Protein AF-W5TID1-F1 (afdb_monomer)

Radius of gyration: 15.94 Å; Cα contacts (8 Å, |Δi|>4): 298; chains: 1; bounding box: 42×40×41 Å

Nearest PDB structures (foldseek):
  4h4n-assembly1_A  TM=7.319E-01  e=2.580E+00  Bacillus anthracis str. Ames
  2j1r-assembly1_A  TM=3.787E-01  e=6.774E-01  Streptococcus pneumoniae TIGR4
  2j22-assembly1_A  TM=3.603E-01  e=1.529E+00  Streptococcus pneumoniae TIGR4
  8fs5-assembly1_G  TM=2.179E-01  e=1.885E-01  Saccharomyces cerevisiae

Secondary structure (DSSP, 8-state):
--HHHHHHHHHHHHHHHHHTT---EEETTEEEEE-----TTGGGGT---EEEEEE-STTEEEEEETTTEEEEEE---SSTTS--HHHHHHHHHHTT-EEEEEEE-TTS-EEEEEEEEE-SS-EEEE--S---SEEEEEEPPPTT--

Structure (mmCIF, N/CA/C/O backbone):
data_AF-W5TID1-F1
#
_entry.id   AF-W5TID1-F1
#
loop_
_atom_site.group_PDB
_atom_site.id
_atom_site.type_symbol
_atom_site.label_atom_id
_atom_site.label_alt_id
_atom_site.label_comp_id
_atom_site.label_asym_id
_atom_site.label_entity_id
_atom_site.label_seq_id
_atom_site.pdbx_PDB_ins_code
_atom_site.Cartn_x
_atom_site.Cartn_y
_atom_site.Cartn_z
_atom_site.occupancy
_atom_site.B_iso_or_equiv
_atom_site.auth_seq_id
_atom_site.auth_comp_id
_atom_site.auth_asym_id
_atom_site.auth_atom_id
_atom_site.pdbx_PDB_model_num
ATOM 1 N N . MET A 1 1 ? -3.389 18.774 16.812 1.00 42.88 1 MET A N 1
ATOM 2 C CA . MET A 1 1 ? -4.066 17.870 17.765 1.00 42.88 1 MET A CA 1
ATOM 3 C C . MET A 1 1 ? -4.261 16.543 17.043 1.00 42.88 1 MET A C 1
ATOM 5 O O . MET A 1 1 ? -5.331 16.317 16.515 1.00 42.88 1 MET A O 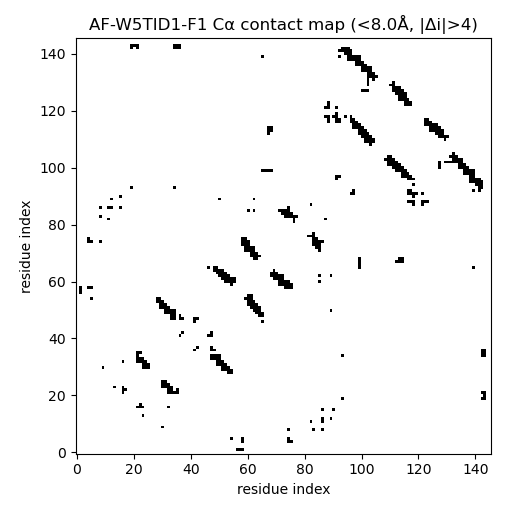1
ATOM 9 N N . SER A 1 2 ? -3.209 15.727 16.938 1.00 53.00 2 SER A N 1
ATOM 10 C CA . SER A 1 2 ? -3.109 14.609 15.977 1.00 53.00 2 SER A CA 1
ATOM 11 C C . SER A 1 2 ? -3.427 13.220 16.555 1.00 53.00 2 SER A C 1
ATOM 13 O O . SER A 1 2 ? -3.229 12.220 15.879 1.00 53.00 2 SER A O 1
ATOM 15 N N . GLY A 1 3 ? -3.886 13.132 17.810 1.00 60.50 3 GLY A N 1
ATOM 16 C CA . GLY A 1 3 ? -4.103 11.840 18.478 1.00 60.50 3 GLY A CA 1
ATOM 17 C C . GLY A 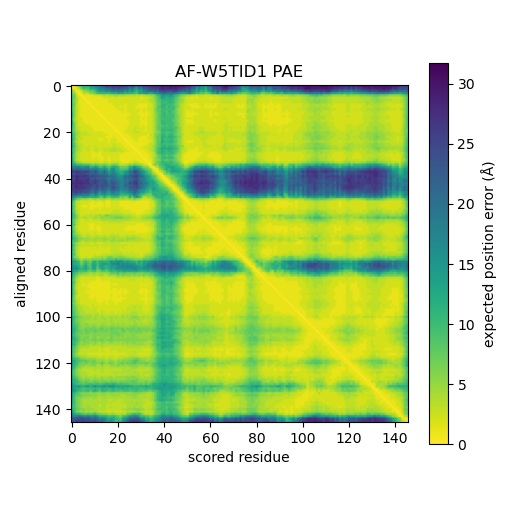1 3 ? -5.350 11.090 18.001 1.00 60.50 3 GLY A C 1
ATOM 18 O O . GLY A 1 3 ? -5.307 9.881 17.834 1.00 60.50 3 GLY A O 1
ATOM 19 N N . THR A 1 4 ? -6.447 11.800 17.730 1.00 78.00 4 THR A N 1
ATOM 20 C CA . THR A 1 4 ? -7.746 11.171 17.439 1.00 78.00 4 THR A CA 1
ATOM 21 C C . THR A 1 4 ? -7.864 10.653 16.008 1.00 78.00 4 THR A C 1
ATOM 23 O O . THR A 1 4 ? -8.467 9.613 15.786 1.00 78.00 4 THR A O 1
ATOM 26 N N . GLU A 1 5 ? -7.289 11.348 15.026 1.00 86.88 5 GLU A N 1
ATOM 27 C CA . GLU A 1 5 ? -7.425 10.976 13.608 1.00 86.88 5 GLU A CA 1
ATOM 28 C C . GLU A 1 5 ? -6.646 9.701 13.278 1.00 86.88 5 GLU A C 1
ATOM 30 O O . GLU A 1 5 ? -7.177 8.801 12.633 1.00 86.88 5 GLU A O 1
ATOM 35 N N . TRP A 1 6 ? -5.420 9.580 13.797 1.00 90.69 6 TRP A N 1
ATOM 36 C CA . TRP A 1 6 ? -4.627 8.361 13.648 1.00 90.69 6 TRP A CA 1
ATOM 37 C C . TRP A 1 6 ? -5.293 7.154 14.324 1.00 90.69 6 TRP A C 1
ATOM 39 O O . TRP A 1 6 ? -5.311 6.062 13.764 1.00 90.69 6 TRP A O 1
ATOM 49 N N . GLU A 1 7 ? -5.879 7.336 15.511 1.00 90.69 7 GLU A N 1
ATOM 50 C CA . GLU A 1 7 ? -6.619 6.279 16.214 1.00 90.69 7 GLU A CA 1
ATOM 51 C C . GLU A 1 7 ? -7.868 5.823 15.438 1.00 90.69 7 GLU A C 1
ATOM 53 O O . GLU A 1 7 ? -8.151 4.621 15.372 1.00 90.69 7 GLU A O 1
ATOM 58 N N . MET A 1 8 ? -8.589 6.755 14.804 1.00 90.06 8 MET A N 1
ATOM 59 C CA . MET A 1 8 ? -9.714 6.426 13.921 1.00 90.06 8 MET A CA 1
ATOM 60 C C . MET A 1 8 ? -9.245 5.627 12.703 1.00 90.06 8 MET A C 1
ATOM 62 O O . MET A 1 8 ? -9.785 4.553 12.442 1.00 90.06 8 MET A O 1
ATOM 66 N N . PHE A 1 9 ? -8.180 6.070 12.033 1.00 92.75 9 PHE A N 1
ATOM 67 C CA . PHE A 1 9 ? -7.583 5.331 10.920 1.00 92.75 9 PHE A CA 1
ATOM 68 C C . PHE A 1 9 ? -7.106 3.928 11.335 1.00 92.75 9 PHE A C 1
ATOM 70 O O . PHE A 1 9 ? -7.368 2.938 10.651 1.00 92.75 9 PHE A O 1
ATOM 77 N N . CYS A 1 10 ? -6.469 3.798 12.503 1.00 94.19 10 CYS A N 1
ATOM 78 C CA . CYS A 1 10 ? -6.088 2.496 13.050 1.00 94.19 10 CYS A CA 1
ATOM 79 C C . CYS A 1 10 ? -7.302 1.580 13.257 1.00 94.19 10 CYS A C 1
ATOM 81 O O . CYS A 1 10 ? -7.201 0.369 13.044 1.00 94.19 10 CYS A O 1
ATOM 83 N N . SER A 1 11 ? -8.446 2.143 13.650 1.00 92.81 11 SER A N 1
ATOM 84 C CA . SER A 1 11 ? -9.697 1.400 13.818 1.00 92.81 11 SER A CA 1
ATOM 85 C C . SER A 1 11 ? -10.253 0.911 12.476 1.00 92.81 11 SER A C 1
ATOM 87 O O . SER A 1 11 ? -10.662 -0.246 12.384 1.00 92.81 11 SER A O 1
ATOM 89 N N . GLU A 1 12 ? -10.189 1.726 11.415 1.00 93.75 12 GLU A N 1
ATOM 90 C CA . GLU A 1 12 ? -10.554 1.303 10.051 1.00 93.75 12 GLU A CA 1
ATOM 91 C C . GLU A 1 12 ? -9.692 0.125 9.579 1.00 93.75 12 GLU A C 1
ATOM 93 O O . GLU A 1 12 ? -10.205 -0.903 9.131 1.00 93.75 12 GLU A O 1
ATOM 98 N N . VAL A 1 13 ? -8.369 0.241 9.733 1.00 95.31 13 VAL A N 1
ATOM 99 C CA . VAL A 1 13 ? -7.420 -0.813 9.346 1.00 95.31 13 VAL A CA 1
ATOM 100 C C . VAL A 1 13 ? -7.636 -2.082 10.171 1.00 95.31 13 VAL A C 1
ATOM 102 O O . VAL A 1 13 ? -7.548 -3.183 9.627 1.00 95.31 13 VAL A O 1
ATOM 105 N N . THR A 1 14 ? -7.964 -1.953 11.459 1.00 95.31 14 THR A N 1
ATOM 106 C CA . THR A 1 14 ? -8.310 -3.095 12.321 1.00 95.31 14 THR A CA 1
ATOM 107 C C . THR A 1 14 ? -9.560 -3.804 11.810 1.00 95.31 14 THR A C 1
ATOM 109 O O . THR A 1 14 ? -9.537 -5.022 11.641 1.00 95.31 14 THR A O 1
ATOM 112 N N . ALA A 1 15 ? -10.615 -3.061 11.464 1.00 94.12 15 ALA A N 1
ATOM 113 C CA . ALA A 1 15 ? -11.838 -3.635 10.908 1.00 94.12 15 ALA A CA 1
ATOM 114 C C . ALA A 1 15 ? -11.595 -4.353 9.565 1.00 94.12 15 ALA A C 1
ATOM 116 O O . ALA A 1 15 ? -12.179 -5.410 9.311 1.00 94.12 15 ALA A O 1
ATOM 117 N N . ILE A 1 16 ? -10.713 -3.820 8.711 1.00 94.06 16 ILE A N 1
ATOM 118 C CA . ILE A 1 16 ? -10.286 -4.483 7.467 1.00 94.06 16 ILE A CA 1
ATOM 119 C C . ILE A 1 16 ? -9.517 -5.774 7.783 1.00 94.06 16 ILE A C 1
ATOM 121 O O . ILE A 1 16 ? -9.818 -6.827 7.216 1.00 94.06 16 ILE A O 1
ATOM 125 N N . ALA A 1 17 ? -8.545 -5.717 8.695 1.00 92.88 17 ALA A N 1
ATOM 126 C CA . ALA A 1 17 ? -7.744 -6.874 9.083 1.00 92.88 17 ALA A CA 1
ATOM 127 C C . ALA A 1 17 ? -8.623 -8.004 9.648 1.00 92.88 17 ALA A C 1
ATOM 129 O O . ALA A 1 17 ? -8.488 -9.151 9.224 1.00 92.88 17 ALA A O 1
ATOM 130 N N . GLU A 1 18 ? -9.585 -7.684 10.518 1.00 93.31 18 GLU A N 1
ATOM 131 C CA . GLU A 1 18 ? -10.560 -8.638 11.061 1.00 93.31 18 GLU A CA 1
ATOM 132 C C . GLU A 1 18 ? -11.434 -9.261 9.965 1.00 93.31 18 GLU A C 1
ATOM 134 O O . GLU A 1 18 ? -11.542 -10.487 9.883 1.00 93.31 18 GLU A O 1
ATOM 139 N N . ARG A 1 19 ? -12.001 -8.436 9.072 1.00 92.50 19 ARG A N 1
ATOM 140 C CA . ARG A 1 19 ? -12.845 -8.882 7.947 1.00 92.50 19 ARG A CA 1
ATOM 141 C C . ARG A 1 19 ? -12.136 -9.899 7.055 1.00 92.50 19 ARG A C 1
ATOM 143 O O . ARG A 1 19 ? -12.766 -10.830 6.556 1.00 92.50 19 ARG A O 1
ATOM 150 N N . HIS A 1 20 ? -10.832 -9.727 6.870 1.00 90.31 20 HIS A N 1
ATOM 151 C CA . HIS A 1 20 ? -9.996 -10.584 6.036 1.00 90.31 20 HIS A CA 1
ATOM 152 C C . HIS A 1 20 ? -9.190 -11.627 6.828 1.00 90.31 20 HIS A C 1
ATOM 154 O O . HIS A 1 20 ? -8.418 -12.372 6.228 1.00 90.31 20 HIS A O 1
ATOM 160 N N . SER A 1 21 ? -9.388 -11.730 8.149 1.00 90.81 21 SER A N 1
ATOM 161 C CA . SER A 1 21 ? -8.655 -12.655 9.031 1.00 90.81 21 SER A CA 1
ATOM 162 C C . SER A 1 21 ? -7.125 -12.514 8.939 1.00 90.81 21 SER A C 1
ATOM 164 O O . SER A 1 21 ? -6.390 -13.503 8.954 1.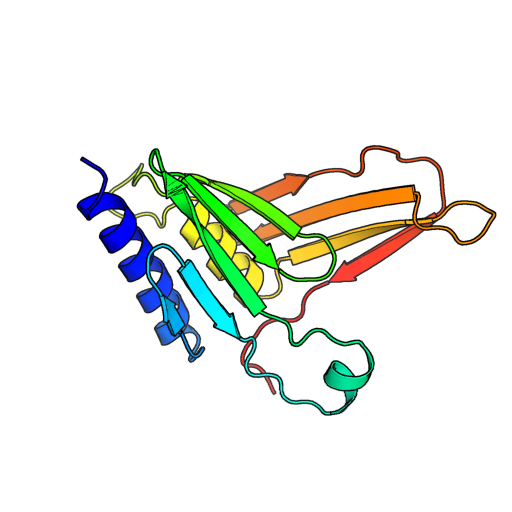00 90.81 21 SER A O 1
ATOM 166 N N . ILE A 1 22 ? -6.639 -11.277 8.837 1.00 89.50 22 ILE A N 1
ATOM 167 C CA . ILE A 1 22 ? -5.217 -10.935 8.733 1.00 89.50 22 ILE A CA 1
ATOM 168 C C . ILE A 1 22 ? -4.694 -10.508 10.110 1.00 89.50 22 ILE A C 1
ATOM 170 O O . ILE A 1 22 ? -5.322 -9.678 10.768 1.00 89.50 22 ILE A O 1
ATOM 174 N N . PRO A 1 23 ? -3.535 -11.022 10.564 1.00 90.06 23 PRO A N 1
ATOM 175 C CA . PRO A 1 23 ? -2.886 -10.502 11.761 1.00 90.06 23 PRO A CA 1
ATOM 176 C C . PRO A 1 23 ? -2.546 -9.013 11.613 1.00 90.06 23 PRO A C 1
ATOM 178 O O . PRO A 1 23 ? -2.084 -8.582 10.561 1.00 90.06 23 PRO A O 1
ATOM 181 N N . LEU A 1 24 ? -2.704 -8.239 12.684 1.00 91.81 24 LEU A N 1
ATOM 182 C CA . LEU A 1 24 ? -2.322 -6.829 12.737 1.00 91.81 24 LEU A CA 1
ATOM 183 C C . LEU A 1 24 ? -1.405 -6.600 13.939 1.00 91.81 24 LEU A C 1
ATOM 185 O O . LEU A 1 24 ? -1.737 -6.977 15.062 1.00 91.81 24 LEU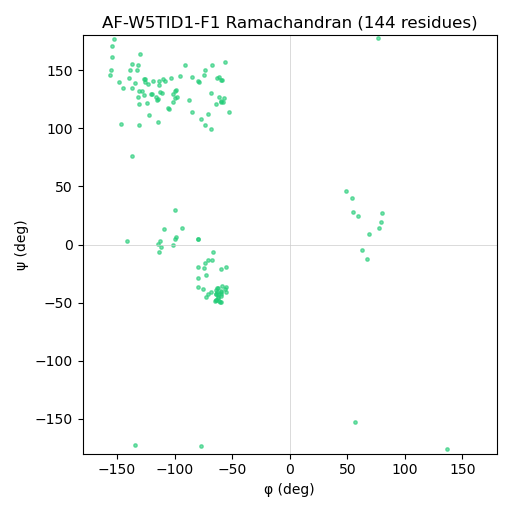 A O 1
ATOM 189 N N . PHE A 1 25 ? -0.258 -5.966 13.705 1.00 93.06 25 PHE A N 1
ATOM 190 C CA . PHE A 1 25 ? 0.655 -5.531 14.758 1.00 93.06 25 PHE A CA 1
ATOM 191 C C . PHE A 1 25 ? 0.696 -4.009 14.825 1.00 93.06 25 PHE A C 1
ATOM 193 O O . PHE A 1 25 ? 0.888 -3.336 13.812 1.00 93.06 25 PHE A O 1
ATOM 200 N N . THR A 1 26 ? 0.547 -3.478 16.033 1.00 92.75 26 THR A N 1
ATOM 201 C CA . THR A 1 26 ? 0.509 -2.042 16.313 1.00 92.75 26 THR A CA 1
ATOM 202 C C . THR A 1 26 ? 1.765 -1.615 17.066 1.00 92.75 26 THR A C 1
ATOM 204 O O . THR A 1 26 ? 2.097 -2.191 18.105 1.00 92.75 26 THR A O 1
ATOM 207 N N . TYR A 1 27 ? 2.422 -0.566 16.589 1.00 91.62 27 TYR A N 1
ATOM 208 C CA . TYR A 1 27 ? 3.537 0.112 17.248 1.00 91.62 27 TYR A CA 1
ATOM 209 C C . TYR A 1 27 ? 3.260 1.624 17.275 1.00 91.62 27 TYR A C 1
ATOM 211 O O . TYR A 1 27 ? 2.397 2.093 16.530 1.00 91.62 27 TYR A O 1
ATOM 219 N N . PRO A 1 28 ? 3.970 2.419 18.097 1.00 91.81 28 PRO A N 1
ATOM 220 C CA . PRO A 1 28 ? 3.834 3.874 18.054 1.00 91.81 28 PRO A CA 1
ATOM 221 C C . PRO A 1 28 ? 4.035 4.415 16.626 1.00 91.81 28 PRO A C 1
ATOM 223 O O . PRO A 1 28 ? 5.121 4.276 16.067 1.00 91.81 28 PRO A O 1
ATOM 226 N N . GLY A 1 29 ? 2.972 4.982 16.042 1.00 91.62 29 GLY A N 1
ATOM 227 C CA . GLY A 1 29 ? 2.952 5.539 14.682 1.00 91.62 29 GLY A CA 1
ATOM 228 C C . GLY A 1 29 ? 3.061 4.523 13.538 1.00 91.62 29 GLY A C 1
ATOM 229 O O . GLY A 1 29 ? 3.253 4.932 12.397 1.00 91.62 29 GLY A O 1
ATOM 230 N N . ILE A 1 30 ? 2.991 3.210 13.801 1.00 95.62 30 ILE A N 1
ATOM 231 C CA . ILE A 1 30 ? 3.151 2.181 12.762 1.00 95.62 30 ILE A CA 1
ATOM 232 C C . ILE A 1 30 ? 2.117 1.063 12.925 1.00 95.62 30 ILE A C 1
ATOM 234 O O . ILE A 1 30 ? 1.956 0.502 14.009 1.00 95.62 30 ILE A O 1
ATOM 238 N N . LEU A 1 31 ? 1.493 0.666 11.816 1.00 96.12 31 LEU A N 1
ATOM 239 C CA . LEU A 1 31 ? 0.722 -0.573 11.698 1.00 96.12 31 LEU A CA 1
ATOM 240 C C . LEU A 1 31 ? 1.415 -1.523 10.723 1.00 96.12 31 LEU A C 1
ATOM 242 O O . LEU A 1 31 ? 1.928 -1.103 9.685 1.00 96.12 31 LEU A O 1
ATOM 246 N N . LEU A 1 32 ? 1.418 -2.813 11.040 1.00 94.75 32 LEU A N 1
ATOM 247 C CA . LEU A 1 32 ? 2.020 -3.846 10.205 1.00 94.75 32 LEU A CA 1
ATOM 248 C C . LEU A 1 32 ? 1.048 -5.009 10.009 1.00 94.75 32 LEU A C 1
ATOM 250 O O . LEU A 1 32 ? 0.658 -5.667 10.974 1.00 94.75 32 LEU A O 1
ATOM 254 N N . LEU A 1 33 ? 0.717 -5.289 8.750 1.00 93.50 33 LEU A N 1
ATOM 255 C CA . LEU A 1 33 ? -0.126 -6.407 8.340 1.00 93.50 33 LEU A CA 1
ATOM 256 C C . LEU A 1 33 ? 0.716 -7.397 7.521 1.00 93.50 33 LEU A C 1
ATOM 258 O O . LEU A 1 33 ? 1.056 -7.092 6.375 1.00 93.50 33 LEU A O 1
ATOM 262 N N . PRO A 1 34 ? 1.113 -8.562 8.058 1.00 88.31 34 PRO A N 1
ATOM 263 C CA . PRO A 1 34 ? 1.716 -9.621 7.254 1.00 88.31 34 PRO A CA 1
ATOM 264 C C . PRO A 1 34 ? 0.662 -10.349 6.407 1.00 88.31 34 PRO A C 1
ATOM 266 O O . PRO A 1 34 ? -0.441 -10.623 6.866 1.00 88.31 34 PRO A O 1
ATOM 269 N N . SER A 1 35 ? 1.037 -10.785 5.206 1.00 76.69 35 SER A N 1
ATOM 270 C CA . SER A 1 35 ? 0.156 -11.541 4.298 1.00 76.69 35 SER A CA 1
ATOM 271 C C . SER A 1 35 ? -0.245 -12.944 4.776 1.00 76.69 35 SER A C 1
ATOM 273 O O . SER A 1 35 ? -1.043 -13.603 4.114 1.00 76.69 35 SER A O 1
ATOM 275 N N . GLY A 1 36 ? 0.312 -13.443 5.888 1.00 61.19 36 GLY A N 1
ATOM 276 C CA . GLY A 1 36 ? 0.030 -14.780 6.439 1.00 61.19 36 GLY A CA 1
ATOM 277 C C . GLY A 1 36 ? 0.509 -15.963 5.578 1.00 61.19 36 GLY A C 1
ATOM 278 O O . GLY A 1 36 ? 0.575 -17.085 6.075 1.00 61.19 36 GLY A O 1
ATOM 279 N N . SER A 1 37 ? 0.895 -15.716 4.322 1.00 55.22 37 SER A N 1
ATOM 280 C CA . SER A 1 37 ? 1.479 -16.676 3.3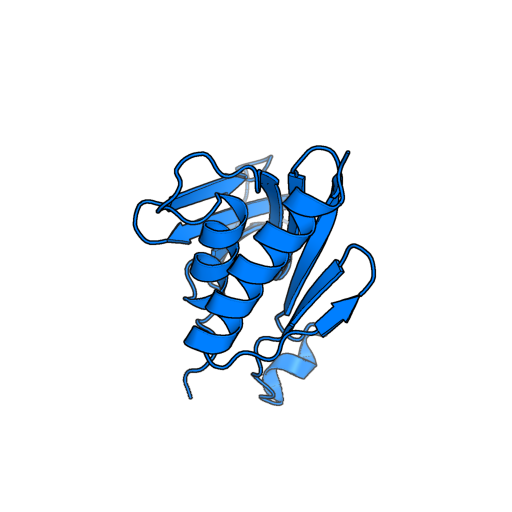86 1.00 55.22 37 SER A CA 1
ATOM 281 C C . SER A 1 37 ? 2.879 -17.078 3.850 1.00 55.22 37 SER A C 1
ATOM 283 O O . SER A 1 37 ? 3.845 -16.338 3.678 1.00 55.22 37 SER A O 1
ATOM 285 N N . SER A 1 38 ? 2.989 -18.240 4.492 1.00 44.56 38 SER A N 1
ATOM 286 C CA . SER A 1 38 ? 4.262 -18.864 4.869 1.00 44.56 38 SER A CA 1
ATOM 287 C C . SER A 1 38 ? 4.677 -19.966 3.888 1.00 44.56 38 SER A C 1
ATOM 289 O O . SER A 1 38 ? 5.359 -20.918 4.277 1.00 44.56 38 SER A O 1
ATOM 291 N N . SER A 1 39 ? 4.290 -19.871 2.608 1.00 46.41 39 SER A N 1
ATOM 292 C CA . SER A 1 39 ? 4.840 -20.762 1.585 1.00 46.41 39 SER A CA 1
ATOM 293 C C . SER A 1 39 ? 6.359 -20.608 1.548 1.00 46.41 39 SER A C 1
ATOM 295 O O . SER A 1 39 ? 6.892 -19.521 1.351 1.00 46.41 39 SER A O 1
ATOM 297 N N . PHE A 1 40 ? 7.070 -21.719 1.740 1.00 42.50 40 PHE A N 1
ATOM 298 C CA . PHE A 1 40 ? 8.536 -21.784 1.758 1.00 42.50 40 PHE A CA 1
ATOM 299 C C . PHE A 1 40 ? 9.199 -21.221 0.482 1.00 42.50 40 PHE A C 1
ATOM 301 O O . PHE A 1 40 ? 10.369 -20.848 0.526 1.00 42.50 40 PHE A O 1
ATOM 308 N N . GLU A 1 41 ? 8.463 -21.109 -0.630 1.00 45.84 41 GLU A N 1
ATOM 309 C CA . GLU A 1 41 ? 8.927 -20.473 -1.871 1.00 45.84 41 GLU A CA 1
ATOM 310 C C . GLU A 1 41 ? 9.014 -18.934 -1.779 1.00 45.84 41 GLU A C 1
ATOM 312 O O . GLU A 1 41 ? 9.882 -18.346 -2.423 1.00 45.84 41 GLU A O 1
ATOM 317 N N . ASP A 1 42 ? 8.225 -18.275 -0.917 1.00 46.03 42 ASP A N 1
ATOM 318 C CA . ASP A 1 42 ? 8.281 -16.814 -0.705 1.00 46.03 42 ASP A CA 1
ATOM 319 C C . ASP A 1 42 ? 9.518 -16.380 0.108 1.00 46.03 42 ASP A C 1
ATOM 321 O O . ASP A 1 42 ? 9.973 -15.235 0.025 1.00 46.03 42 ASP A O 1
ATOM 325 N N . GLN A 1 43 ? 10.127 -17.305 0.860 1.00 41.81 43 GLN A N 1
ATOM 326 C CA . GLN A 1 43 ? 11.325 -17.035 1.665 1.00 41.81 43 GLN A CA 1
ATOM 327 C C . GLN A 1 43 ? 12.622 -17.026 0.844 1.00 41.81 43 GLN A C 1
ATOM 329 O O . GLN A 1 43 ? 13.609 -16.428 1.272 1.00 41.81 43 GLN A O 1
ATOM 334 N N . ALA A 1 44 ? 12.632 -17.620 -0.355 1.00 41.12 44 ALA A N 1
ATOM 335 C CA . ALA A 1 44 ? 13.815 -17.649 -1.219 1.00 41.12 44 ALA A CA 1
ATOM 336 C C . ALA A 1 44 ? 14.156 -16.273 -1.839 1.00 41.12 44 ALA A C 1
ATOM 338 O O . ALA A 1 44 ? 15.260 -16.092 -2.349 1.00 41.12 44 ALA A O 1
ATOM 339 N N . GLY A 1 45 ? 13.236 -15.297 -1.764 1.00 44.91 45 GLY A N 1
ATOM 340 C CA . GLY A 1 45 ? 13.391 -13.936 -2.300 1.00 44.91 45 GLY A CA 1
ATOM 341 C C . GLY A 1 45 ? 13.473 -12.809 -1.260 1.00 44.91 45 GLY A C 1
ATOM 342 O O . GLY A 1 45 ? 13.554 -11.645 -1.644 1.00 44.91 45 GLY A O 1
ATOM 343 N N . GLY A 1 46 ? 13.457 -13.117 0.044 1.00 41.75 46 GLY A N 1
ATOM 344 C CA . GLY A 1 46 ? 13.781 -12.151 1.105 1.00 41.75 46 GLY A CA 1
ATOM 345 C C . G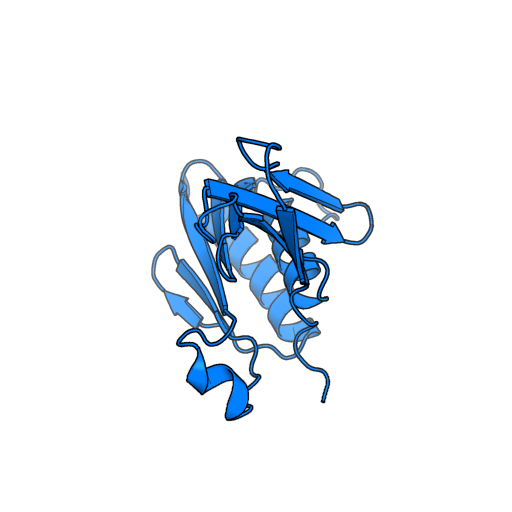LY A 1 46 ? 12.709 -11.118 1.484 1.00 41.75 46 GLY A C 1
ATOM 346 O O . GLY A 1 46 ? 13.029 -10.167 2.194 1.00 41.75 46 GLY A O 1
ATOM 347 N N . SER A 1 47 ? 11.444 -11.266 1.082 1.00 51.25 47 SER A N 1
ATOM 348 C CA . SER A 1 47 ? 10.382 -10.397 1.608 1.00 51.25 47 SER A CA 1
ATOM 349 C C . SER A 1 47 ? 9.062 -11.144 1.722 1.00 51.25 47 SER A C 1
ATOM 351 O O . SER A 1 47 ? 8.367 -11.344 0.728 1.00 51.25 47 SER A O 1
ATOM 353 N N . ASN A 1 48 ? 8.698 -11.530 2.948 1.00 56.38 48 ASN A N 1
ATOM 354 C CA . ASN A 1 48 ? 7.310 -11.875 3.238 1.00 56.38 48 ASN A CA 1
ATOM 355 C C . ASN A 1 48 ? 6.448 -10.655 2.871 1.00 56.38 48 ASN A C 1
ATOM 357 O O . ASN A 1 48 ? 6.743 -9.556 3.365 1.00 56.38 48 ASN A O 1
ATOM 361 N N . PRO A 1 49 ? 5.410 -10.805 2.025 1.00 69.75 49 PRO A N 1
ATOM 362 C CA . PRO A 1 49 ? 4.563 -9.680 1.673 1.00 69.75 49 PRO A CA 1
ATOM 363 C C . PRO A 1 49 ? 3.926 -9.142 2.954 1.00 69.75 49 PRO A C 1
ATOM 365 O O . PRO A 1 49 ? 3.286 -9.889 3.696 1.00 69.75 49 PRO A O 1
ATOM 368 N N . HIS A 1 50 ? 4.143 -7.864 3.234 1.00 88.38 50 HIS A N 1
ATOM 369 C CA . HIS A 1 50 ? 3.519 -7.141 4.332 1.00 88.38 50 HIS A CA 1
ATOM 370 C C . HIS A 1 50 ? 3.076 -5.769 3.832 1.00 88.38 50 HIS A C 1
ATOM 372 O O . HIS A 1 50 ? 3.623 -5.253 2.855 1.00 88.38 50 HIS A O 1
ATOM 378 N N . ILE A 1 51 ? 2.082 -5.192 4.493 1.00 94.31 51 ILE A N 1
ATOM 379 C CA . ILE A 1 51 ? 1.712 -3.787 4.371 1.00 94.31 51 ILE A CA 1
ATOM 380 C C . ILE A 1 51 ? 2.204 -3.136 5.653 1.00 94.31 51 ILE A C 1
ATOM 382 O O . ILE A 1 51 ? 1.773 -3.507 6.747 1.00 94.31 51 ILE A O 1
ATOM 386 N N . LYS A 1 52 ? 3.126 -2.191 5.514 1.00 96.06 52 LYS A N 1
ATOM 387 C CA . LYS A 1 52 ? 3.529 -1.295 6.591 1.00 96.06 52 LYS A CA 1
ATOM 388 C C . LYS A 1 52 ? 2.849 0.048 6.365 1.00 96.06 52 LYS A C 1
ATOM 390 O O . LYS A 1 52 ? 2.921 0.600 5.269 1.00 96.06 52 LYS A O 1
ATOM 395 N N . LEU A 1 53 ? 2.211 0.553 7.408 1.00 97.62 53 LEU A N 1
ATOM 396 C CA . LEU A 1 53 ? 1.579 1.862 7.454 1.00 97.62 53 LEU A CA 1
ATOM 397 C C . LEU A 1 53 ? 2.336 2.691 8.479 1.00 97.62 53 LEU A C 1
ATOM 399 O O . LEU A 1 53 ? 2.495 2.245 9.611 1.00 97.62 53 LEU A O 1
ATOM 403 N N . GLU A 1 54 ? 2.828 3.853 8.083 1.00 97.25 54 GLU A N 1
ATOM 404 C CA . GLU A 1 54 ? 3.595 4.754 8.944 1.00 97.25 54 GLU A CA 1
ATOM 405 C C . GLU A 1 54 ? 2.921 6.124 8.962 1.00 97.25 54 GLU A C 1
ATOM 407 O O . GLU A 1 54 ? 2.730 6.727 7.903 1.00 97.25 54 GLU A O 1
ATOM 412 N N . ASP A 1 55 ? 2.543 6.581 10.154 1.00 95.50 55 ASP A N 1
ATOM 413 C CA . ASP A 1 55 ? 1.991 7.913 10.389 1.00 95.50 55 ASP A CA 1
ATOM 414 C C . ASP A 1 55 ? 3.011 8.976 9.959 1.00 95.50 55 ASP A C 1
ATOM 416 O O . ASP A 1 55 ? 4.159 8.984 10.414 1.00 95.50 55 ASP A O 1
ATOM 420 N N . MET A 1 56 ? 2.596 9.864 9.059 1.00 95.12 56 MET A N 1
ATOM 421 C CA . MET A 1 56 ? 3.410 10.968 8.553 1.00 95.12 56 MET A CA 1
ATOM 422 C C . MET A 1 56 ? 3.055 12.305 9.216 1.00 95.12 56 MET A C 1
ATOM 424 O O . MET A 1 56 ? 3.693 13.315 8.908 1.00 95.12 56 MET A O 1
ATOM 428 N N . GLY A 1 57 ? 2.079 12.321 10.127 1.00 90.38 57 GLY A N 1
ATOM 429 C CA . GLY A 1 57 ? 1.423 13.532 10.603 1.00 90.38 57 GLY A CA 1
ATOM 430 C C . GLY A 1 57 ? 0.421 14.081 9.586 1.00 90.38 57 GLY A C 1
ATOM 431 O O . GLY A 1 57 ? 0.263 13.539 8.495 1.00 90.38 57 GLY A O 1
ATOM 432 N N . ASP A 1 58 ? -0.265 15.164 9.961 1.00 89.62 58 ASP A N 1
ATOM 433 C CA . ASP A 1 58 ? -1.180 15.916 9.086 1.00 89.62 58 ASP A CA 1
ATOM 434 C C . ASP A 1 58 ? -2.188 15.031 8.328 1.00 89.62 58 ASP A C 1
ATOM 436 O O . ASP A 1 58 ? -2.374 15.162 7.121 1.00 89.62 58 ASP A O 1
ATOM 440 N N . ALA A 1 59 ? -2.805 14.090 9.049 1.00 91.62 59 ALA A N 1
ATOM 441 C CA . ALA A 1 59 ? -3.779 13.141 8.514 1.00 91.62 59 ALA A CA 1
ATOM 442 C C . ALA A 1 59 ? -3.280 12.317 7.304 1.00 91.62 59 ALA A C 1
ATOM 444 O O . ALA A 1 59 ? -4.075 11.893 6.469 1.00 91.62 59 ALA A O 1
ATOM 445 N N . SER A 1 60 ? -1.967 12.078 7.204 1.00 93.81 60 SER A N 1
ATOM 446 C CA . SER A 1 60 ? -1.323 11.375 6.090 1.00 93.81 60 SER A CA 1
ATOM 447 C C . SER A 1 60 ? -0.606 10.106 6.547 1.00 93.81 60 SER A C 1
ATOM 449 O O . SER A 1 60 ? 0.094 10.093 7.559 1.00 93.81 60 SER A O 1
ATOM 451 N N . VAL A 1 61 ? -0.690 9.036 5.757 1.00 96.88 61 VAL A N 1
ATOM 452 C CA . VAL A 1 61 ? 0.021 7.776 6.024 1.00 96.88 61 VAL A CA 1
ATOM 453 C C . VAL A 1 61 ? 0.869 7.353 4.835 1.00 96.88 61 VAL A C 1
ATOM 455 O O . VAL A 1 61 ? 0.457 7.440 3.675 1.00 96.88 61 VAL A O 1
ATOM 458 N N . ARG A 1 62 ? 2.068 6.842 5.120 1.00 97.56 62 ARG A N 1
ATOM 459 C CA . ARG A 1 62 ? 2.891 6.140 4.135 1.00 97.56 62 ARG A CA 1
ATOM 460 C C . ARG A 1 62 ? 2.529 4.660 4.119 1.00 97.56 62 ARG A C 1
ATOM 462 O O . ARG A 1 62 ? 2.642 3.987 5.138 1.00 97.56 62 ARG A O 1
ATOM 469 N N . ILE A 1 63 ? 2.174 4.152 2.944 1.00 97.31 63 ILE A N 1
ATOM 470 C CA . ILE A 1 63 ? 1.854 2.746 2.688 1.00 97.31 63 ILE A CA 1
ATOM 471 C C . ILE A 1 63 ? 3.024 2.101 1.946 1.00 97.31 63 ILE A C 1
ATOM 473 O O . ILE A 1 63 ? 3.339 2.472 0.811 1.00 97.31 63 ILE A O 1
ATOM 477 N N . GLU A 1 64 ? 3.662 1.115 2.569 1.00 95.69 64 GLU A N 1
ATOM 478 C CA . GLU A 1 64 ? 4.771 0.360 1.988 1.00 95.69 64 GLU A CA 1
ATOM 479 C C . GLU A 1 64 ? 4.396 -1.116 1.820 1.00 95.69 64 GLU A C 1
ATOM 481 O O . GLU A 1 64 ? 3.989 -1.777 2.775 1.00 95.69 64 GLU A O 1
ATOM 486 N N . THR A 1 65 ? 4.555 -1.651 0.608 1.00 91.69 65 THR A N 1
ATOM 487 C CA . THR A 1 65 ? 4.425 -3.089 0.336 1.00 91.69 65 THR A CA 1
ATOM 488 C C . THR A 1 65 ? 5.230 -3.495 -0.903 1.00 91.69 65 THR A C 1
ATOM 490 O O . THR A 1 65 ? 5.753 -2.640 -1.623 1.00 91.69 65 THR A O 1
ATOM 493 N N . GLY A 1 66 ? 5.347 -4.802 -1.144 1.00 88.25 66 GLY A N 1
ATOM 494 C CA . GLY A 1 66 ? 5.993 -5.359 -2.331 1.00 88.25 66 GLY A CA 1
ATOM 495 C C . GLY A 1 66 ? 7.446 -4.907 -2.537 1.00 88.25 66 GLY A C 1
ATOM 496 O O . GLY A 1 66 ? 8.178 -4.605 -1.594 1.00 88.25 66 GLY A O 1
ATOM 497 N N . TRP A 1 67 ? 7.866 -4.895 -3.797 1.00 86.62 67 TRP A N 1
ATOM 498 C CA . TRP A 1 67 ? 9.154 -4.389 -4.260 1.00 86.62 67 TRP A CA 1
ATOM 499 C C . TRP A 1 67 ? 9.238 -2.864 -4.232 1.00 86.62 67 TRP A C 1
ATOM 501 O O . TRP A 1 67 ? 10.261 -2.321 -3.818 1.00 86.62 67 TRP A O 1
ATOM 511 N N . CYS A 1 68 ? 8.201 -2.167 -4.704 1.00 89.19 68 CYS A N 1
ATOM 512 C CA . CYS A 1 68 ? 8.299 -0.736 -5.000 1.00 89.19 68 CYS A CA 1
ATOM 513 C C . CYS A 1 68 ? 7.065 0.099 -4.645 1.00 89.19 68 CYS A C 1
ATOM 515 O O . CYS A 1 68 ? 7.072 1.303 -4.907 1.00 89.19 68 CYS A O 1
ATOM 517 N N . VAL A 1 69 ? 6.016 -0.478 -4.051 1.00 93.00 69 VAL A N 1
ATOM 518 C CA . VAL A 1 69 ? 4.860 0.315 -3.607 1.00 93.00 69 VAL A CA 1
ATOM 519 C C . VAL A 1 69 ? 5.261 1.152 -2.398 1.00 93.00 69 VAL A C 1
ATOM 521 O O . VAL A 1 69 ? 5.550 0.615 -1.328 1.00 93.00 69 VAL A O 1
ATOM 524 N N . ARG A 1 70 ? 5.297 2.471 -2.584 1.00 94.56 70 ARG A N 1
ATOM 525 C CA . ARG A 1 70 ? 5.561 3.486 -1.555 1.00 94.56 70 ARG A CA 1
ATOM 526 C C . ARG A 1 70 ? 4.584 4.637 -1.759 1.00 94.56 70 ARG A C 1
ATOM 528 O O . ARG A 1 70 ? 4.929 5.651 -2.357 1.00 94.56 70 ARG A O 1
ATOM 535 N N . ALA A 1 71 ? 3.341 4.423 -1.348 1.00 95.94 71 ALA A N 1
ATOM 536 C CA . ALA A 1 71 ? 2.274 5.397 -1.520 1.00 95.94 71 ALA A CA 1
ATOM 537 C C . ALA A 1 71 ? 2.166 6.323 -0.307 1.00 95.94 71 ALA A C 1
ATOM 539 O O . ALA A 1 71 ? 2.531 5.944 0.804 1.00 95.94 71 ALA A O 1
ATOM 540 N N . ILE A 1 72 ? 1.642 7.523 -0.531 1.00 96.50 72 ILE A N 1
ATOM 541 C CA . ILE A 1 72 ? 1.178 8.427 0.520 1.00 96.50 72 ILE A CA 1
ATOM 542 C C . ILE A 1 72 ? -0.301 8.656 0.240 1.00 96.50 72 ILE A C 1
ATOM 544 O O . ILE A 1 72 ? -0.660 8.924 -0.908 1.00 96.50 72 ILE A O 1
ATOM 548 N N . ALA A 1 73 ? -1.133 8.486 1.258 1.00 95.38 73 ALA A N 1
ATOM 549 C CA . ALA A 1 73 ? -2.572 8.674 1.164 1.00 95.38 73 ALA A CA 1
ATOM 550 C C . ALA A 1 73 ? -3.081 9.386 2.413 1.00 95.38 73 ALA A C 1
ATOM 552 O O . ALA A 1 73 ? -2.528 9.202 3.503 1.00 95.38 73 ALA A O 1
ATOM 553 N N . ASP A 1 74 ? -4.149 10.153 2.237 1.00 93.44 74 ASP A N 1
ATOM 554 C CA . ASP A 1 74 ? -4.816 10.821 3.342 1.00 93.44 74 ASP A CA 1
ATOM 555 C C . ASP A 1 74 ? -5.714 9.815 4.076 1.00 93.44 74 ASP A C 1
ATOM 557 O O . ASP A 1 74 ? -6.373 8.964 3.463 1.00 93.44 74 ASP A O 1
ATOM 561 N N . TYR A 1 75 ? -5.739 9.908 5.401 1.00 90.44 75 TYR A N 1
ATOM 562 C CA . TYR A 1 75 ? -6.706 9.216 6.248 1.00 90.44 75 TYR A CA 1
ATOM 563 C C . TYR A 1 75 ? -7.729 10.169 6.885 1.00 90.44 75 TYR A C 1
ATOM 565 O O . TYR A 1 75 ? -8.463 9.781 7.792 1.00 90.44 75 TYR A O 1
ATOM 573 N N . GLU A 1 76 ? -7.802 11.418 6.410 1.00 85.56 76 GLU A N 1
ATOM 574 C CA . GLU A 1 76 ? -8.878 12.338 6.780 1.00 85.56 76 GLU A CA 1
ATOM 575 C C . GLU A 1 76 ? -10.231 11.754 6.337 1.00 85.56 76 GLU A C 1
ATOM 577 O O . GLU A 1 76 ? -10.416 11.364 5.180 1.00 85.56 76 GLU A O 1
ATOM 582 N N . ILE A 1 77 ? -11.178 11.665 7.273 1.00 68.31 77 ILE A N 1
ATOM 583 C CA . ILE A 1 77 ? -12.513 11.120 7.016 1.00 68.31 77 ILE A CA 1
ATOM 584 C C . ILE A 1 77 ? -13.292 12.158 6.206 1.00 68.31 77 ILE A C 1
ATOM 586 O O . ILE A 1 77 ? -13.751 13.165 6.743 1.00 68.31 77 ILE A O 1
ATOM 590 N N . GLN A 1 78 ? -13.426 11.925 4.900 1.00 64.50 78 GLN A N 1
ATOM 591 C CA . GLN A 1 78 ? -14.124 12.848 3.998 1.00 64.50 78 GLN A CA 1
ATOM 592 C C . GLN A 1 78 ? -15.654 12.697 4.071 1.00 64.50 78 GLN A C 1
ATOM 594 O O . GLN A 1 78 ? -16.376 13.670 3.851 1.00 64.50 78 GLN A O 1
ATOM 599 N N . LEU A 1 79 ? -16.152 11.496 4.392 1.00 64.44 79 LEU A N 1
ATOM 600 C CA . LEU A 1 79 ? -17.572 11.144 4.501 1.00 64.44 79 LEU A CA 1
ATOM 601 C C . LEU A 1 79 ? -17.750 10.119 5.633 1.00 64.44 79 LEU A C 1
ATOM 603 O O . LEU A 1 79 ? -16.984 9.165 5.702 1.00 64.44 79 LEU A O 1
ATOM 607 N N . GLU A 1 80 ? -18.751 10.298 6.507 1.00 65.19 80 GLU A N 1
ATOM 608 C CA . GLU A 1 80 ? -18.936 9.474 7.725 1.00 65.19 80 GLU A CA 1
ATOM 609 C C . GLU A 1 80 ? -19.120 7.965 7.452 1.00 65.19 80 GLU A C 1
ATOM 611 O O . GLU A 1 80 ? -18.856 7.158 8.340 1.00 65.19 80 GLU A O 1
ATOM 616 N N . ASP A 1 81 ? -19.524 7.585 6.232 1.00 73.56 81 ASP A N 1
ATOM 617 C CA . ASP A 1 81 ? -19.847 6.201 5.852 1.00 73.56 81 ASP A CA 1
ATOM 618 C C . ASP A 1 81 ? -18.857 5.563 4.855 1.00 73.56 81 ASP A C 1
ATOM 620 O O . ASP A 1 81 ? -19.020 4.394 4.494 1.00 73.56 81 ASP A O 1
ATOM 624 N N . GLU A 1 82 ? -17.844 6.297 4.381 1.00 78.88 82 GLU A N 1
ATOM 625 C CA . GLU A 1 82 ? -16.863 5.774 3.422 1.00 78.88 82 GLU A CA 1
ATOM 626 C C . GLU A 1 82 ? -15.499 5.566 4.088 1.00 78.88 82 GLU A C 1
ATOM 628 O O . GLU A 1 82 ? -15.077 6.399 4.893 1.00 78.88 82 GLU A O 1
ATOM 633 N N . PRO A 1 83 ? -14.784 4.473 3.756 1.00 86.00 83 PRO A N 1
ATOM 634 C CA . PRO A 1 83 ? -13.434 4.281 4.257 1.00 86.00 83 PRO A CA 1
ATOM 635 C C . PRO A 1 83 ? -12.531 5.413 3.766 1.00 86.00 83 PRO A C 1
ATOM 637 O O . PRO A 1 83 ? -12.640 5.859 2.619 1.00 86.00 83 PRO A O 1
ATOM 640 N N . SER A 1 84 ? -11.584 5.830 4.602 1.00 92.00 84 SER A N 1
ATOM 641 C CA . SER A 1 84 ? -10.563 6.788 4.186 1.00 92.00 84 SER A CA 1
ATOM 642 C C . SER A 1 84 ? -9.781 6.309 2.953 1.00 92.00 84 SER A C 1
ATOM 644 O O . SER A 1 84 ? -9.682 5.108 2.675 1.00 92.00 84 SER A O 1
ATOM 646 N N . GLN A 1 85 ? -9.177 7.238 2.200 1.00 93.19 85 GLN A N 1
ATOM 647 C CA . GLN A 1 85 ? -8.404 6.894 0.998 1.00 93.19 85 GLN A CA 1
ATOM 648 C C . GLN A 1 85 ? -7.298 5.877 1.319 1.00 93.19 85 GLN A C 1
ATOM 650 O O . GLN A 1 85 ? -7.070 4.919 0.572 1.00 93.19 85 GLN A O 1
ATOM 655 N N . ALA A 1 86 ? -6.630 6.069 2.455 1.00 95.19 86 ALA A N 1
ATOM 656 C CA . ALA A 1 86 ? -5.646 5.141 2.974 1.00 95.19 86 ALA A CA 1
ATOM 657 C C . ALA A 1 86 ? -6.236 3.759 3.299 1.00 95.19 86 ALA A C 1
ATOM 659 O O . ALA A 1 86 ? -5.652 2.746 2.906 1.00 95.19 86 ALA A O 1
ATOM 660 N N . ALA A 1 87 ? -7.391 3.691 3.967 1.00 94.94 87 ALA A N 1
ATOM 661 C CA . ALA A 1 87 ? -8.052 2.427 4.293 1.00 94.94 87 ALA A CA 1
ATOM 662 C C . ALA A 1 87 ? -8.501 1.675 3.025 1.00 94.94 87 ALA A C 1
ATOM 664 O O . ALA A 1 87 ? -8.242 0.476 2.892 1.00 94.94 87 ALA A O 1
ATOM 665 N N . ALA A 1 88 ? -9.062 2.384 2.040 1.00 94.94 88 ALA A N 1
ATOM 666 C CA . ALA A 1 88 ? -9.421 1.825 0.737 1.00 94.94 88 ALA A CA 1
ATOM 667 C C . ALA A 1 88 ? -8.199 1.255 -0.008 1.00 94.94 88 ALA A C 1
ATOM 669 O O . ALA A 1 88 ? -8.274 0.176 -0.602 1.00 94.94 88 ALA A O 1
ATOM 670 N N . ALA A 1 89 ? -7.047 1.932 0.062 1.00 96.00 89 ALA A N 1
ATOM 671 C CA . ALA A 1 89 ? -5.799 1.431 -0.511 1.00 96.00 89 ALA A CA 1
ATOM 672 C C . ALA A 1 89 ? -5.323 0.139 0.170 1.00 96.00 89 ALA A C 1
ATOM 674 O O . ALA A 1 89 ? -4.904 -0.796 -0.515 1.00 96.00 89 ALA A O 1
ATOM 675 N N . VAL A 1 90 ? -5.400 0.069 1.503 1.00 95.62 90 VAL A N 1
ATOM 676 C CA . VAL A 1 90 ? -5.036 -1.125 2.283 1.00 95.62 90 VAL A CA 1
ATOM 677 C C . VAL A 1 90 ? -5.908 -2.314 1.893 1.00 95.62 90 VAL A C 1
ATOM 679 O O . VAL A 1 90 ? -5.378 -3.378 1.568 1.00 95.62 90 VAL A O 1
ATOM 682 N N . GLU A 1 91 ? -7.228 -2.132 1.862 1.00 94.94 91 GLU A N 1
ATOM 683 C CA . GLU A 1 91 ? -8.163 -3.191 1.477 1.00 94.94 91 GLU A CA 1
ATOM 684 C C . GLU A 1 91 ? -7.939 -3.647 0.026 1.00 94.94 91 GLU A C 1
ATOM 686 O O . GLU A 1 91 ? -7.869 -4.848 -0.243 1.00 94.94 91 GLU A O 1
ATOM 691 N N . ALA A 1 92 ? -7.715 -2.715 -0.903 1.00 95.50 92 ALA A N 1
ATOM 692 C CA . ALA A 1 92 ? -7.400 -3.041 -2.291 1.00 95.50 92 ALA A CA 1
ATOM 693 C C . ALA A 1 92 ? -6.116 -3.882 -2.425 1.00 95.50 92 ALA A C 1
ATOM 695 O O . ALA A 1 92 ? -6.087 -4.840 -3.201 1.00 95.50 92 ALA A O 1
ATOM 696 N N . ILE A 1 93 ? -5.058 -3.577 -1.662 1.00 94.44 93 ILE A N 1
ATOM 697 C CA . ILE A 1 93 ? -3.827 -4.388 -1.653 1.00 94.44 93 ILE A CA 1
ATOM 698 C C . ILE A 1 93 ? -4.121 -5.795 -1.121 1.00 94.44 93 ILE A C 1
ATOM 700 O O . ILE A 1 93 ? -3.727 -6.776 -1.755 1.00 94.44 93 ILE A O 1
ATOM 704 N N . ILE A 1 94 ? -4.833 -5.901 0.005 1.00 92.94 94 ILE A N 1
ATOM 705 C CA . ILE A 1 94 ? -5.227 -7.177 0.622 1.00 92.94 94 ILE A CA 1
ATOM 706 C C . ILE A 1 94 ? -6.009 -8.054 -0.361 1.00 92.94 94 ILE A C 1
ATOM 708 O O . ILE A 1 94 ? -5.806 -9.265 -0.415 1.00 92.94 94 ILE A O 1
ATOM 712 N N . GLN A 1 95 ? -6.865 -7.457 -1.184 1.00 92.31 95 GLN A N 1
A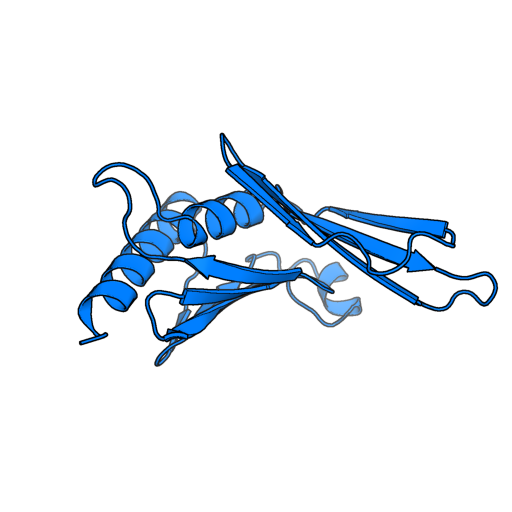TOM 713 C CA . GLN A 1 95 ? -7.663 -8.159 -2.190 1.00 92.31 95 GLN A CA 1
ATOM 714 C C . GLN A 1 95 ? -6.883 -8.499 -3.478 1.00 92.31 95 GLN A C 1
ATOM 716 O O . GLN A 1 95 ? -7.458 -9.042 -4.422 1.00 92.31 95 GLN A O 1
ATOM 721 N N . GLY A 1 96 ? -5.574 -8.229 -3.531 1.00 91.75 96 GLY A N 1
ATOM 722 C CA . GLY A 1 96 ? -4.722 -8.511 -4.692 1.00 91.75 96 GLY A CA 1
ATOM 723 C C . GLY A 1 96 ? -4.844 -7.480 -5.819 1.00 91.75 96 GLY A C 1
ATOM 724 O O . GLY A 1 96 ? -4.487 -7.749 -6.968 1.00 91.75 96 GLY A O 1
ATOM 725 N N . GLY A 1 97 ? -5.360 -6.292 -5.505 1.00 94.19 97 GLY A N 1
ATOM 726 C CA . GLY A 1 97 ? -5.565 -5.183 -6.432 1.00 94.19 97 GLY A CA 1
ATOM 727 C C . GLY A 1 97 ? -4.311 -4.363 -6.739 1.00 94.19 97 GLY A C 1
ATOM 728 O O . GLY A 1 97 ? -4.407 -3.352 -7.434 1.00 94.19 97 GLY A O 1
ATOM 729 N N . ALA A 1 98 ? -3.143 -4.762 -6.229 1.00 94.50 98 ALA A N 1
ATOM 730 C CA . ALA A 1 98 ? -1.886 -4.048 -6.421 1.00 94.50 98 ALA A CA 1
ATOM 731 C C . ALA A 1 98 ? -1.014 -4.680 -7.518 1.00 94.50 98 ALA A C 1
ATOM 733 O O . ALA A 1 98 ? -0.755 -5.887 -7.524 1.00 94.50 98 ALA A O 1
ATOM 734 N N . GLU A 1 99 ? -0.507 -3.846 -8.424 1.00 94.88 99 GLU A N 1
ATOM 735 C CA . GLU A 1 99 ? 0.465 -4.230 -9.446 1.00 94.88 99 GLU A CA 1
ATOM 736 C C . GLU A 1 99 ? 1.720 -3.368 -9.345 1.00 94.88 99 GLU A C 1
ATOM 738 O O . GLU A 1 99 ? 1.661 -2.148 -9.210 1.00 94.88 99 GLU A O 1
ATOM 743 N N . GLU A 1 100 ? 2.865 -4.016 -9.482 1.00 93.94 100 GLU A N 1
ATOM 744 C CA . GLU A 1 100 ? 4.190 -3.419 -9.478 1.00 93.94 100 GLU A CA 1
ATOM 745 C C . GLU A 1 100 ? 4.776 -3.508 -10.882 1.00 93.94 100 GLU A C 1
ATOM 747 O O . GLU A 1 100 ? 4.596 -4.507 -11.590 1.00 93.94 100 GLU A O 1
ATOM 752 N N . TYR A 1 101 ? 5.500 -2.472 -11.290 1.00 93.25 101 TYR A N 1
ATOM 753 C CA . TYR A 1 101 ? 6.174 -2.431 -12.575 1.00 93.25 101 TYR A CA 1
ATOM 754 C C . TYR A 1 101 ? 7.644 -2.115 -12.400 1.00 93.25 101 TYR A C 1
ATOM 756 O O . TYR A 1 101 ? 8.012 -1.216 -11.642 1.00 93.25 101 TYR A O 1
ATOM 764 N N . VAL A 1 102 ? 8.453 -2.760 -13.230 1.00 94.25 102 VAL A N 1
ATOM 765 C CA . VAL A 1 102 ? 9.827 -2.347 -13.472 1.00 94.25 102 VAL A CA 1
ATOM 766 C C . VAL A 1 102 ? 10.071 -2.158 -14.963 1.00 94.25 102 VAL A C 1
ATOM 768 O O . VAL A 1 102 ? 9.541 -2.898 -15.796 1.00 94.25 102 VAL A O 1
ATOM 771 N N . ILE A 1 103 ? 10.857 -1.140 -15.290 1.00 95.62 103 ILE A N 1
ATOM 772 C CA . ILE A 1 103 ? 11.403 -0.905 -16.621 1.00 95.62 103 ILE A CA 1
ATOM 773 C C . ILE A 1 103 ? 12.833 -1.419 -16.630 1.00 95.62 103 ILE A C 1
ATOM 775 O O . ILE A 1 103 ? 13.630 -1.058 -15.764 1.00 95.62 103 ILE A O 1
ATOM 779 N N . ILE A 1 104 ? 13.120 -2.281 -17.596 1.00 95.50 104 ILE A N 1
ATOM 780 C CA . ILE A 1 104 ? 14.389 -2.973 -17.760 1.00 95.50 104 ILE A CA 1
ATOM 781 C C . ILE A 1 104 ? 15.029 -2.475 -19.053 1.00 95.50 104 ILE A C 1
ATOM 783 O O . ILE A 1 104 ? 14.387 -2.515 -20.108 1.00 95.50 104 ILE A O 1
ATOM 787 N N . ASP A 1 105 ? 16.265 -1.996 -18.970 1.00 95.25 105 ASP A N 1
ATOM 788 C CA . ASP A 1 105 ? 17.025 -1.566 -20.143 1.00 95.25 105 ASP A CA 1
ATOM 789 C C . ASP A 1 105 ? 17.592 -2.761 -20.944 1.00 95.25 105 ASP A C 1
ATOM 791 O O . ASP A 1 105 ? 17.263 -3.934 -20.710 1.00 95.25 105 ASP A O 1
ATOM 795 N N . ASP A 1 106 ? 18.404 -2.451 -21.953 1.00 95.56 106 ASP A N 1
ATOM 796 C CA . ASP A 1 106 ? 19.041 -3.449 -22.817 1.00 95.56 106 ASP A CA 1
ATOM 797 C C . ASP A 1 106 ? 20.190 -4.198 -22.112 1.00 95.56 106 ASP A C 1
ATOM 799 O O . ASP A 1 106 ? 20.567 -5.281 -22.556 1.00 95.56 106 ASP A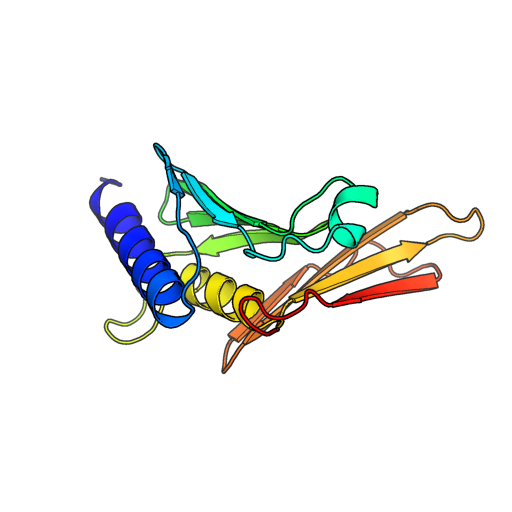 O 1
ATOM 803 N N . ASP A 1 107 ? 20.690 -3.670 -20.987 1.00 96.06 107 ASP A N 1
ATOM 804 C CA . ASP A 1 107 ? 21.729 -4.275 -20.141 1.00 96.06 107 ASP A CA 1
ATOM 805 C C . ASP A 1 107 ? 21.129 -5.121 -18.990 1.00 96.06 107 ASP A C 1
ATOM 807 O O . ASP A 1 107 ? 21.827 -5.456 -18.029 1.00 96.06 107 ASP A O 1
ATOM 811 N N . ASP A 1 108 ? 19.830 -5.448 -19.056 1.00 93.44 108 ASP A N 1
ATOM 812 C CA . ASP A 1 108 ? 19.062 -6.158 -18.018 1.00 93.44 108 ASP A CA 1
ATOM 813 C C . ASP A 1 108 ? 19.017 -5.438 -16.648 1.00 93.44 108 ASP A C 1
ATOM 815 O O . ASP A 1 108 ? 18.780 -6.056 -15.604 1.00 93.44 108 ASP A O 1
ATOM 819 N N . ARG A 1 109 ? 19.190 -4.110 -16.615 1.00 92.88 109 ARG A N 1
ATOM 820 C CA . ARG A 1 109 ? 19.140 -3.314 -15.378 1.00 92.88 109 ARG A CA 1
ATOM 821 C C . ARG A 1 109 ? 17.767 -2.713 -15.141 1.00 92.88 109 ARG A C 1
ATOM 823 O O . ARG A 1 109 ? 17.083 -2.274 -16.059 1.00 92.88 109 ARG A O 1
ATOM 830 N N . TRP A 1 110 ? 17.386 -2.639 -13.869 1.00 93.12 110 TRP A N 1
ATOM 831 C CA . TRP A 1 110 ? 16.162 -1.976 -13.427 1.00 93.12 110 TRP A CA 1
ATOM 832 C C . TRP A 1 110 ? 16.369 -0.456 -13.446 1.00 93.12 110 TRP A C 1
ATOM 834 O O . TRP A 1 110 ? 17.097 0.084 -12.615 1.00 93.12 110 TRP A O 1
ATOM 844 N N . VAL A 1 111 ? 15.737 0.229 -14.398 1.00 94.25 111 VAL A N 1
ATOM 845 C CA . VAL A 1 111 ? 15.910 1.672 -14.645 1.00 94.25 111 VAL A CA 1
ATOM 846 C C . VAL A 1 111 ? 14.660 2.496 -14.361 1.00 94.25 111 VAL A C 1
ATOM 848 O O . VAL A 1 111 ? 14.715 3.716 -14.401 1.00 94.25 111 VAL A O 1
ATOM 851 N N . GLY A 1 112 ? 13.525 1.866 -14.059 1.00 93.81 112 GLY A N 1
ATOM 852 C CA . GLY A 1 112 ? 12.285 2.570 -13.745 1.00 93.81 112 GLY A CA 1
ATOM 853 C C . GLY A 1 112 ? 11.352 1.727 -12.897 1.00 93.81 112 GLY A C 1
ATOM 854 O O . GLY A 1 112 ? 11.292 0.520 -13.080 1.00 93.81 112 GLY A O 1
ATOM 855 N N . PHE A 1 113 ? 10.608 2.365 -11.996 1.00 94.12 113 PHE A N 1
ATOM 856 C CA . PHE A 1 113 ? 9.686 1.701 -11.074 1.00 94.12 113 PHE A CA 1
ATOM 857 C C . PHE A 1 113 ? 8.363 2.426 -11.042 1.00 94.12 113 PHE A C 1
ATOM 859 O O . PHE A 1 113 ? 8.347 3.652 -10.979 1.00 94.12 113 PHE A O 1
ATOM 866 N N . GLY A 1 114 ? 7.273 1.678 -11.021 1.00 95.00 114 GLY A N 1
ATOM 867 C CA . GLY A 1 114 ? 5.960 2.242 -10.769 1.00 95.00 114 GLY A CA 1
ATOM 868 C C . GLY A 1 114 ? 5.034 1.210 -10.158 1.00 95.00 114 GLY A C 1
ATOM 869 O O . GLY A 1 114 ? 5.378 0.036 -10.041 1.00 95.00 114 GLY A O 1
ATOM 870 N N . TRP A 1 115 ? 3.832 1.642 -9.821 1.00 96.31 115 TRP A N 1
ATOM 871 C CA . TRP A 1 115 ? 2.815 0.774 -9.258 1.00 96.31 115 TRP A CA 1
ATOM 872 C C . TRP A 1 115 ? 1.410 1.303 -9.537 1.00 96.31 115 TRP A C 1
ATOM 874 O O . TRP A 1 115 ? 1.207 2.474 -9.873 1.00 96.31 115 TRP A O 1
ATOM 884 N N . ASN A 1 116 ? 0.428 0.421 -9.415 1.00 97.00 116 ASN A N 1
ATOM 885 C CA . ASN A 1 116 ? -0.974 0.775 -9.273 1.00 97.00 116 ASN A CA 1
ATOM 886 C C . ASN A 1 116 ? -1.583 -0.005 -8.104 1.00 97.00 116 ASN A C 1
ATOM 888 O O . ASN A 1 116 ? -1.111 -1.084 -7.757 1.00 97.00 116 ASN A O 1
ATOM 892 N N . ILE A 1 117 ? -2.632 0.554 -7.520 1.00 97.19 117 ILE A N 1
ATOM 893 C CA . ILE A 1 117 ? -3.518 -0.104 -6.569 1.00 97.19 117 ILE A CA 1
ATOM 894 C C . ILE A 1 117 ? -4.936 0.193 -7.046 1.00 97.19 117 ILE A C 1
ATOM 896 O O . ILE A 1 117 ? -5.270 1.353 -7.299 1.00 97.19 117 ILE A O 1
ATOM 900 N N . ARG A 1 118 ? -5.756 -0.844 -7.216 1.00 96.62 118 ARG A N 1
ATOM 901 C CA . ARG A 1 118 ? -7.147 -0.738 -7.667 1.00 96.62 118 ARG A CA 1
ATOM 902 C C . ARG A 1 118 ? -8.065 -1.535 -6.751 1.00 96.62 118 ARG A C 1
ATOM 904 O O . ARG A 1 118 ? -7.785 -2.696 -6.474 1.00 96.62 118 ARG A O 1
ATOM 911 N N . GLY A 1 119 ? -9.158 -0.914 -6.334 1.00 92.38 119 GLY A N 1
ATOM 912 C CA . GLY A 1 119 ? -10.241 -1.523 -5.564 1.00 92.38 119 GLY A CA 1
ATOM 913 C C . GLY A 1 119 ? -11.596 -1.126 -6.144 1.00 92.38 119 GLY A C 1
ATOM 914 O O . GLY A 1 119 ? -11.661 -0.499 -7.204 1.00 92.38 119 GLY A O 1
ATOM 915 N N . ASP A 1 120 ? -12.679 -1.483 -5.461 1.00 86.19 120 ASP A N 1
ATOM 916 C CA . ASP A 1 120 ? -14.017 -1.039 -5.856 1.00 86.19 120 ASP A CA 1
ATOM 917 C C . ASP A 1 120 ? -14.127 0.489 -5.734 1.00 86.19 120 ASP A C 1
ATOM 919 O O . ASP A 1 120 ? -13.840 1.049 -4.680 1.00 86.19 120 ASP A O 1
ATOM 923 N N . GLY A 1 121 ? -14.425 1.179 -6.839 1.00 85.06 121 GLY A N 1
ATOM 924 C CA . GLY A 1 121 ? -14.463 2.649 -6.904 1.00 85.06 121 GLY A CA 1
ATOM 925 C C . GLY A 1 121 ? -13.134 3.384 -6.643 1.00 85.06 121 GLY A C 1
ATOM 926 O O . GLY A 1 121 ? -13.073 4.600 -6.813 1.00 85.06 121 GLY A O 1
ATOM 927 N N . PHE A 1 122 ? -12.058 2.676 -6.284 1.00 89.00 122 PHE A N 1
ATOM 928 C CA . PHE A 1 122 ? -10.786 3.246 -5.839 1.00 89.00 122 PHE A CA 1
ATOM 929 C C . PHE A 1 122 ? -9.646 2.970 -6.825 1.00 89.00 122 PHE A C 1
ATOM 931 O O . PHE A 1 122 ? -9.448 1.843 -7.291 1.00 89.00 122 PHE A O 1
ATOM 938 N N . SER A 1 123 ? -8.815 3.982 -7.088 1.00 94.38 123 SER A N 1
ATOM 939 C CA . SER A 1 123 ? -7.539 3.771 -7.770 1.00 94.38 123 SER A CA 1
ATOM 940 C C . SER A 1 123 ? -6.472 4.762 -7.326 1.00 94.38 123 SER A C 1
ATOM 942 O O . SER A 1 123 ? -6.738 5.954 -7.198 1.00 94.38 123 SER A O 1
ATOM 944 N N . MET A 1 124 ? -5.246 4.272 -7.176 1.00 95.69 124 MET A N 1
ATOM 945 C CA . MET A 1 124 ? -4.060 5.079 -6.917 1.00 95.69 124 MET A CA 1
ATOM 946 C C . MET A 1 124 ? -2.896 4.525 -7.735 1.00 95.69 124 MET A C 1
ATOM 948 O O . MET A 1 124 ? -2.778 3.314 -7.929 1.00 95.69 124 MET A O 1
ATOM 952 N N . SER A 1 125 ? -2.032 5.389 -8.259 1.00 96.25 125 SER A N 1
ATOM 953 C CA . SER A 1 125 ? -0.910 4.924 -9.071 1.00 96.25 125 SER A CA 1
ATOM 954 C C . SER A 1 125 ? 0.249 5.896 -9.085 1.00 96.25 125 SER A C 1
ATOM 956 O O . SER A 1 125 ? 0.048 7.109 -9.094 1.00 96.25 125 SER A O 1
ATOM 958 N N . GLN A 1 126 ? 1.444 5.341 -9.235 1.00 95.38 126 GLN A N 1
ATOM 959 C CA . GLN A 1 126 ? 2.643 6.073 -9.596 1.00 95.38 126 GLN A CA 1
ATOM 960 C C . GLN A 1 126 ? 3.211 5.451 -10.877 1.00 95.38 126 GLN A C 1
ATOM 962 O O . GLN A 1 126 ? 3.668 4.303 -10.849 1.00 95.38 126 GLN A O 1
ATOM 967 N N . PRO A 1 127 ? 3.173 6.152 -12.022 1.00 93.50 127 PRO A N 1
ATOM 968 C CA . PRO A 1 127 ? 3.801 5.648 -13.232 1.00 93.50 127 PRO A CA 1
ATOM 969 C C . PRO A 1 127 ? 5.328 5.630 -13.069 1.00 93.50 127 PRO A C 1
ATOM 971 O O . PRO A 1 127 ? 5.880 6.419 -12.297 1.00 93.50 127 PRO A O 1
ATOM 974 N N . PRO A 1 128 ? 6.035 4.764 -13.809 1.00 92.00 128 PRO A N 1
ATOM 975 C CA . PRO A 1 128 ? 7.483 4.820 -13.839 1.00 92.00 128 PRO A CA 1
ATOM 976 C C . PRO A 1 128 ? 7.975 6.142 -14.425 1.00 92.00 128 PRO A C 1
ATOM 978 O O . PRO A 1 128 ? 7.392 6.682 -15.362 1.00 92.00 128 PRO A O 1
ATOM 981 N N . HIS A 1 129 ? 9.077 6.648 -13.872 1.00 88.38 129 HIS A N 1
ATOM 982 C CA . HIS A 1 129 ? 9.690 7.911 -14.298 1.00 88.38 129 HIS A CA 1
ATOM 983 C C . HIS A 1 129 ? 10.294 7.848 -15.714 1.00 88.38 129 HIS A C 1
ATOM 985 O O . HIS A 1 129 ? 10.607 8.877 -16.304 1.00 88.38 129 HIS A O 1
ATOM 991 N N . THR A 1 130 ? 10.450 6.642 -16.264 1.00 88.94 130 THR A N 1
ATOM 992 C CA . THR A 1 130 ? 10.819 6.380 -17.656 1.00 88.94 130 THR A CA 1
ATOM 993 C C . THR A 1 130 ? 9.884 5.323 -18.234 1.00 88.94 130 THR A C 1
ATOM 995 O O . THR A 1 130 ? 9.392 4.462 -17.509 1.00 88.94 130 THR A O 1
ATOM 998 N N . ALA A 1 131 ? 9.641 5.382 -19.542 1.00 83.94 131 ALA A N 1
ATOM 999 C CA . ALA A 1 131 ? 8.918 4.353 -20.290 1.00 83.94 131 ALA A CA 1
ATOM 1000 C C . ALA A 1 131 ? 9.813 3.635 -21.319 1.00 83.94 131 ALA A C 1
ATOM 1002 O O . ALA A 1 131 ? 9.335 2.765 -22.044 1.00 83.94 131 ALA A O 1
ATOM 1003 N N . HIS A 1 132 ? 11.097 3.999 -21.402 1.00 90.06 132 HIS A N 1
ATOM 1004 C CA . HIS A 1 132 ? 12.039 3.406 -22.347 1.00 90.06 132 HIS A CA 1
ATOM 1005 C C . HIS A 1 132 ? 12.632 2.119 -21.777 1.00 90.06 132 HIS A C 1
ATOM 1007 O O . HIS A 1 132 ? 13.360 2.161 -20.790 1.00 90.06 132 HIS A O 1
ATOM 1013 N N . GLY A 1 133 ? 12.319 0.992 -22.414 1.00 91.50 133 GLY A N 1
ATOM 1014 C CA . GLY A 1 133 ? 12.807 -0.331 -22.036 1.00 91.50 133 GLY A CA 1
ATOM 1015 C C . GLY A 1 133 ? 11.704 -1.385 -22.089 1.00 91.50 133 GLY A C 1
ATOM 1016 O O . GLY A 1 133 ? 10.562 -1.116 -22.472 1.00 91.50 133 GLY A O 1
ATOM 1017 N N . ARG A 1 134 ? 12.043 -2.607 -21.687 1.00 95.19 134 ARG A N 1
ATOM 1018 C CA . ARG A 1 134 ? 11.077 -3.694 -21.495 1.00 95.19 134 ARG A CA 1
ATOM 1019 C C . ARG A 1 134 ? 10.359 -3.500 -20.163 1.00 95.19 134 ARG A C 1
ATOM 1021 O O . ARG A 1 134 ? 10.980 -3.146 -19.169 1.00 95.19 134 ARG A O 1
ATOM 1028 N N . LYS A 1 135 ? 9.054 -3.764 -20.124 1.00 93.56 135 LYS A N 1
ATOM 1029 C CA . LYS A 1 135 ? 8.250 -3.674 -18.898 1.00 93.56 135 LYS A CA 1
ATOM 1030 C C . LYS A 1 135 ? 8.014 -5.066 -18.321 1.00 93.56 135 LYS A C 1
ATOM 1032 O O . LYS A 1 135 ? 7.410 -5.900 -18.992 1.00 93.56 135 LYS A O 1
ATOM 1037 N N . ALA A 1 136 ? 8.422 -5.292 -17.076 1.00 92.94 136 ALA A N 1
ATOM 1038 C CA . ALA A 1 136 ? 7.984 -6.444 -16.293 1.00 92.94 136 ALA A CA 1
ATOM 1039 C C . ALA A 1 136 ? 6.922 -6.010 -15.276 1.00 92.94 136 ALA A C 1
ATOM 1041 O O . ALA A 1 136 ? 6.971 -4.900 -14.741 1.00 92.94 136 ALA A O 1
ATOM 1042 N N . VAL A 1 137 ? 5.936 -6.878 -15.053 1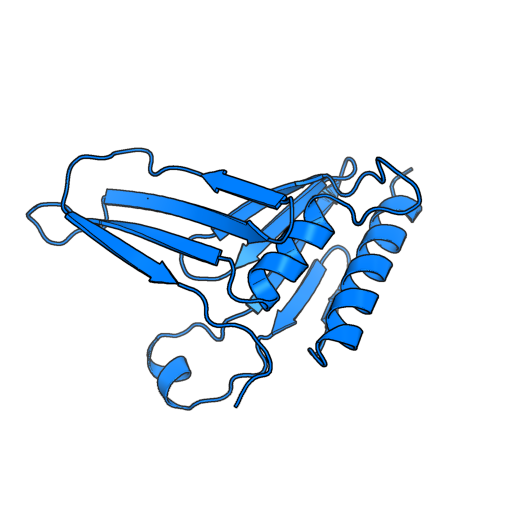.00 92.12 137 VAL A N 1
ATOM 1043 C CA . VAL A 1 137 ? 4.779 -6.614 -14.191 1.00 92.12 137 VAL A CA 1
ATOM 1044 C C . VAL A 1 137 ? 4.643 -7.749 -13.190 1.00 92.12 137 VAL A C 1
ATOM 1046 O O . VAL A 1 137 ? 4.652 -8.916 -13.579 1.00 92.12 137 VAL A O 1
ATOM 1049 N N . ARG A 1 138 ? 4.468 -7.406 -11.915 1.00 90.50 138 ARG A N 1
ATOM 1050 C CA . ARG A 1 138 ? 4.110 -8.348 -10.854 1.00 90.50 138 ARG A CA 1
ATOM 1051 C C . ARG A 1 138 ? 2.796 -7.916 -10.228 1.00 90.50 138 ARG A C 1
ATOM 1053 O O . ARG A 1 138 ? 2.658 -6.768 -9.832 1.00 90.50 138 ARG A O 1
ATOM 1060 N N . ARG A 1 139 ? 1.844 -8.838 -10.105 1.00 90.19 139 ARG A N 1
ATOM 1061 C CA . ARG A 1 139 ? 0.609 -8.613 -9.346 1.00 90.19 139 ARG A CA 1
ATOM 1062 C C . ARG A 1 139 ? 0.751 -9.220 -7.958 1.00 90.19 139 ARG A C 1
ATOM 1064 O O . ARG A 1 139 ? 1.098 -10.401 -7.848 1.00 90.19 139 ARG A O 1
ATOM 1071 N N . LEU A 1 140 ? 0.490 -8.427 -6.922 1.00 88.06 140 LEU A N 1
ATOM 1072 C CA . LEU A 1 140 ? 0.411 -8.943 -5.561 1.00 88.06 140 LEU A CA 1
ATOM 1073 C C . LEU A 1 140 ? -0.825 -9.835 -5.455 1.00 88.06 140 LEU A C 1
ATOM 1075 O O . LEU A 1 140 ? -1.907 -9.471 -5.909 1.00 88.06 140 LEU A O 1
ATOM 1079 N N . GLN A 1 141 ? -0.642 -11.038 -4.922 1.00 86.62 141 GLN A N 1
ATOM 1080 C CA . GLN A 1 141 ? -1.742 -11.982 -4.763 1.00 86.62 141 GLN A CA 1
ATOM 1081 C C . GLN A 1 141 ? -2.656 -11.543 -3.611 1.00 86.62 141 GLN A C 1
ATOM 1083 O O . GLN A 1 141 ? -2.164 -10.924 -2.664 1.00 86.62 141 GLN A O 1
ATOM 1088 N N . PRO A 1 142 ? -3.961 -11.865 -3.668 1.00 87.12 142 PRO A N 1
ATOM 1089 C CA . PRO A 1 142 ? -4.860 -11.638 -2.546 1.00 87.12 142 PRO A CA 1
ATOM 1090 C C . PRO A 1 142 ? -4.378 -12.386 -1.301 1.00 87.12 142 PRO A C 1
ATOM 1092 O O . PRO A 1 142 ? -3.897 -13.518 -1.386 1.00 87.12 142 PRO A O 1
ATOM 1095 N N . TRP A 1 143 ? -4.527 -11.763 -0.140 1.00 84.25 143 TRP A N 1
ATOM 1096 C CA . TRP A 1 143 ? -4.180 -12.364 1.142 1.00 84.25 143 TRP A CA 1
ATOM 1097 C C . TRP A 1 143 ? -5.345 -13.219 1.652 1.00 84.25 143 TRP A C 1
ATOM 1099 O O . TRP A 1 143 ? -6.513 -12.887 1.446 1.00 84.25 143 TRP A O 1
ATOM 1109 N N . GLY A 1 144 ? -5.038 -14.340 2.309 1.00 65.19 144 GLY A N 1
ATOM 1110 C CA . GLY A 1 144 ? -6.059 -15.187 2.940 1.00 65.19 144 GLY A CA 1
ATOM 1111 C C . GLY A 1 144 ? -6.831 -16.134 2.009 1.00 65.19 144 GLY A C 1
ATOM 1112 O O . GLY A 1 144 ? -7.959 -16.508 2.326 1.00 65.19 144 GLY A O 1
ATOM 1113 N N . ARG A 1 145 ? -6.252 -16.571 0.881 1.00 48.69 145 ARG A N 1
ATOM 1114 C CA . ARG A 1 145 ? -6.786 -17.709 0.108 1.00 48.69 145 ARG A CA 1
ATOM 1115 C C . ARG A 1 145 ? -5.696 -18.727 -0.228 1.00 48.69 145 ARG A C 1
ATOM 1117 O O . ARG A 1 145 ? -4.936 -18.531 -1.171 1.00 48.69 145 ARG A O 1
ATOM 1124 N N . SER A 1 146 ? -5.697 -19.831 0.516 1.00 43.31 146 SER A N 1
ATOM 1125 C CA . SER A 1 146 ? -5.239 -21.154 0.076 1.00 43.31 146 SER A CA 1
ATOM 1126 C C . SER A 1 146 ? -6.305 -22.174 0.441 1.00 43.31 146 SER A C 1
ATOM 1128 O O . SER A 1 146 ? -6.672 -22.172 1.639 1.00 43.31 146 SER A O 1
#

pLDDT: mean 85.75, std 15.65, range [41.12, 97.62]

Solvent-accessible surface area (backbone atoms only — not comparable to full-atom values): 8287 Å² total; per-residue (Å²): 136,71,69,64,59,55,52,50,44,50,50,52,46,47,54,51,27,59,76,55,74,38,61,76,46,83,52,96,63,33,42,38,34,52,45,81,72,76,56,75,76,50,63,80,74,77,56,73,55,36,44,38,37,35,64,68,56,93,54,29,33,37,41,36,33,81,94,72,46,73,47,75,34,46,42,56,73,86,47,100,90,52,74,23,59,37,45,47,50,51,52,13,40,44,66,26,32,23,37,40,37,38,22,25,44,96,85,75,41,84,74,22,55,23,33,39,37,38,43,89,99,42,76,50,72,44,77,40,90,48,83,78,53,51,76,50,78,46,69,47,69,48,47,77,77,131

Sequence (146 aa):
MSGTEWEMFCSEVTAIAERHSIPLFTYPGILLLPSGSSSFEDQAGGSNPHIKLEDMGDASVRIETGWCVRAIADYEIQLEDEPSQAAAAVEAIIQGGAEEYVIIDDDDRWVGFGWNIRGDGFSMSQPPHTAHGRKAVRRLQPWGRS

Mean predicted aligned error: 6.43 Å

Organism: NCBI:txid1415166

Foldseek 3Di:
DFDVLVVVLVVLLVVLCVVLVWDWDDDVQKIKTFLPDPDVVVPVVPDRWMWIWGHPPPQKIWTDTDDDRTDIAGQPCPDPPDGGLVSQQSNQVLQQQKKKKFFAAPVRDGDWIKMWGDDVVHIDIDGIPDPPHDMDMDTRHHGRDD